Protein AF-A0A9D1CJG3-F1 (afdb_monomer_lite)

InterPro domains:
  IPR027383 Putative zinc-finger [PF13490] (5-38)

pLDDT: mean 84.3, std 10.63, range [49.41, 97.69]

Sequence (153 aa):
MRNDCSIVRDLLPLYMENMVSEDTASFIKEHLADCSTCSKALGDMNTPIIPVAKTDAAPLKNIKKQLHKNKVRTIVLTVMVVFALATSIFSYLTSPSYYPYTPELLSVAENPDGTVAVIFDESVTGYSLQETQAPDGDYTVYTLEAWTTTWDV

Radius of gyration: 49.16 Å; chains: 1; bounding box: 91×31×117 Å

Structure (mmCIF, N/CA/C/O backbone):
data_AF-A0A9D1CJG3-F1
#
_entry.id   AF-A0A9D1CJG3-F1
#
loop_
_atom_site.group_PDB
_atom_site.id
_atom_site.type_symbol
_atom_site.label_atom_id
_atom_site.label_alt_id
_atom_site.label_comp_id
_atom_site.label_asym_id
_atom_site.label_entity_id
_atom_site.label_seq_id
_atom_site.pdbx_PDB_ins_code
_atom_site.Cartn_x
_atom_site.Cartn_y
_atom_site.Cartn_z
_atom_site.occupancy
_atom_site.B_iso_or_equiv
_atom_site.auth_seq_id
_atom_site.auth_comp_id
_atom_site.auth_asym_id
_atom_site.auth_atom_id
_atom_site.pdbx_PDB_model_num
ATOM 1 N N . MET A 1 1 ? -47.420 -12.420 73.608 1.00 52.38 1 MET A N 1
ATOM 2 C CA . MET A 1 1 ? -48.218 -11.288 73.088 1.00 52.38 1 MET A CA 1
ATOM 3 C C . MET A 1 1 ? -48.002 -11.192 71.584 1.00 52.38 1 MET A C 1
ATOM 5 O O . MET A 1 1 ? -46.865 -11.280 71.151 1.00 52.38 1 MET A O 1
ATOM 9 N N . ARG A 1 2 ? -49.070 -11.128 70.777 1.00 56.75 2 ARG A N 1
ATOM 10 C CA . ARG A 1 2 ? -48.983 -11.201 69.302 1.00 56.75 2 ARG A CA 1
ATOM 11 C C . ARG A 1 2 ? -48.883 -9.819 68.633 1.00 56.75 2 ARG A C 1
ATOM 13 O O . ARG A 1 2 ? -48.360 -9.732 67.529 1.00 56.75 2 ARG A O 1
ATOM 20 N N . ASN A 1 3 ? -49.330 -8.769 69.326 1.00 64.44 3 ASN A N 1
ATOM 21 C CA . ASN A 1 3 ? -49.369 -7.396 68.811 1.00 64.44 3 ASN A CA 1
ATOM 22 C C . ASN A 1 3 ? -48.000 -6.696 68.878 1.00 64.44 3 ASN A C 1
ATOM 24 O O . ASN A 1 3 ? -47.675 -5.908 67.999 1.00 64.44 3 ASN A O 1
ATOM 28 N N . ASP A 1 4 ? -47.159 -7.036 69.857 1.00 80.25 4 ASP A N 1
ATOM 29 C CA . ASP A 1 4 ? -45.827 -6.423 69.976 1.00 80.25 4 ASP A CA 1
ATOM 30 C C . ASP A 1 4 ? -44.871 -6.949 68.893 1.00 80.25 4 ASP A C 1
ATOM 32 O O . ASP A 1 4 ? -44.016 -6.223 68.398 1.00 80.25 4 ASP A O 1
ATOM 36 N N . CYS A 1 5 ? -45.070 -8.194 68.444 1.00 86.69 5 CYS A N 1
ATOM 37 C CA . CYS A 1 5 ? -44.269 -8.804 67.380 1.00 86.69 5 CYS A CA 1
ATOM 38 C C . CYS A 1 5 ? -44.448 -8.110 66.021 1.00 86.69 5 CYS A C 1
ATOM 40 O O . CYS A 1 5 ? -43.489 -8.039 65.255 1.00 86.69 5 CYS A O 1
ATOM 42 N N . SER A 1 6 ? -45.655 -7.629 65.689 1.00 85.31 6 SER A N 1
ATOM 43 C CA . SER A 1 6 ? -45.874 -6.886 64.438 1.00 85.31 6 SER A CA 1
ATOM 44 C C . SER A 1 6 ? -45.166 -5.538 64.471 1.00 85.31 6 SER A C 1
ATOM 46 O O . SER A 1 6 ? -44.467 -5.209 63.523 1.00 85.31 6 SER A O 1
ATOM 48 N N . ILE A 1 7 ? -45.253 -4.826 65.599 1.00 87.69 7 ILE A N 1
ATOM 49 C CA . ILE A 1 7 ? -44.586 -3.531 65.776 1.00 87.69 7 ILE A CA 1
ATOM 50 C C . ILE A 1 7 ? -43.066 -3.702 65.687 1.00 87.69 7 ILE A C 1
ATOM 52 O O . ILE A 1 7 ? -42.402 -2.978 64.953 1.00 87.69 7 ILE A O 1
ATOM 56 N N . VAL A 1 8 ? -42.507 -4.698 66.382 1.00 89.75 8 VAL A N 1
ATOM 57 C CA . VAL A 1 8 ? -41.064 -4.968 66.335 1.00 89.75 8 VAL A CA 1
ATOM 58 C C . VAL A 1 8 ? -40.622 -5.315 64.917 1.00 89.75 8 VAL A C 1
ATOM 60 O O . VAL A 1 8 ? -39.622 -4.774 64.464 1.00 89.75 8 VAL A O 1
ATOM 63 N N . ARG A 1 9 ? -41.374 -6.146 64.184 1.00 86.44 9 ARG A N 1
ATOM 64 C CA . ARG A 1 9 ? -41.053 -6.504 62.791 1.00 86.44 9 ARG A CA 1
ATOM 65 C C . ARG A 1 9 ? -41.042 -5.315 61.839 1.00 86.44 9 ARG A C 1
ATOM 67 O O . ARG A 1 9 ? -40.158 -5.266 60.990 1.00 86.44 9 ARG A O 1
ATOM 74 N N . ASP A 1 10 ? -41.972 -4.381 61.995 1.00 88.19 10 ASP A N 1
ATOM 75 C CA . ASP A 1 10 ? -42.025 -3.174 61.165 1.00 88.19 10 ASP A CA 1
ATOM 76 C C . ASP A 1 10 ? -40.842 -2.234 61.459 1.00 88.19 10 ASP A C 1
ATOM 78 O O . ASP A 1 10 ? -40.358 -1.539 60.568 1.00 88.19 10 ASP A O 1
ATOM 82 N N . LEU A 1 11 ? -40.332 -2.253 62.696 1.00 90.88 11 LEU A N 1
ATOM 83 C CA . LEU A 1 11 ? -39.200 -1.436 63.142 1.00 90.88 11 LEU A CA 1
ATOM 84 C C . LEU A 1 11 ? -37.828 -2.115 62.978 1.00 90.88 11 LEU A C 1
ATOM 86 O O . LEU A 1 11 ? -36.808 -1.432 63.077 1.00 90.88 11 LEU A O 1
ATOM 90 N N . LEU A 1 12 ? -37.771 -3.425 62.708 1.00 90.88 12 LEU A N 1
ATOM 91 C CA . LEU A 1 12 ? -36.523 -4.186 62.544 1.00 90.88 12 LEU A CA 1
ATOM 92 C C . LEU A 1 12 ? -35.561 -3.586 61.498 1.00 90.88 12 LEU A C 1
ATOM 94 O O . LEU A 1 12 ? -34.371 -3.499 61.807 1.00 90.88 12 LEU A O 1
ATOM 98 N N . PRO A 1 13 ? -36.014 -3.139 60.305 1.00 86.38 13 PRO A N 1
ATOM 99 C CA . PRO A 1 13 ? -35.118 -2.533 59.317 1.00 86.38 13 PRO A CA 1
ATOM 100 C C . PRO A 1 13 ? -34.456 -1.253 59.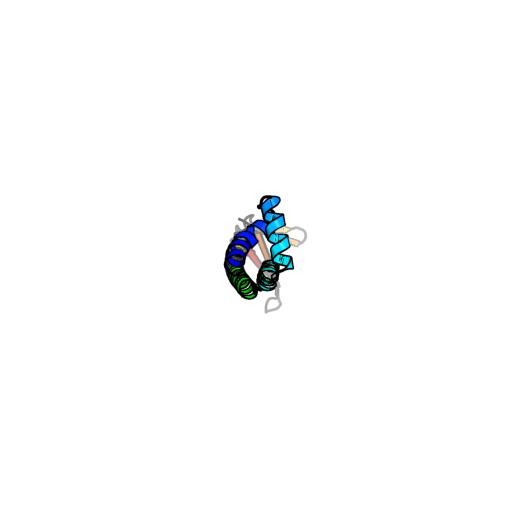842 1.00 86.38 13 PRO A C 1
ATOM 102 O O . PRO A 1 13 ? -33.244 -1.091 59.741 1.00 86.38 13 PRO A O 1
ATOM 105 N N . LEU A 1 14 ? -35.236 -0.384 60.494 1.00 87.50 14 LEU A N 1
ATOM 106 C CA . LEU A 1 14 ? -34.735 0.860 61.087 1.00 87.50 14 LEU A CA 1
ATOM 107 C C . LEU A 1 14 ? -33.793 0.588 62.266 1.00 87.50 14 LEU A C 1
ATOM 109 O O . LEU A 1 14 ? -32.814 1.306 62.460 1.00 87.50 14 LEU A O 1
ATOM 113 N N . TYR A 1 15 ? -34.067 -0.461 63.043 1.00 87.94 15 TYR A N 1
ATOM 114 C CA . TYR A 1 15 ? -33.187 -0.928 64.111 1.00 87.94 15 TYR A CA 1
ATOM 115 C C . TYR A 1 15 ? -31.837 -1.418 63.564 1.00 87.94 15 TYR A C 1
ATOM 117 O O . TYR A 1 15 ? -30.798 -1.056 64.112 1.00 87.94 15 TYR A O 1
ATOM 125 N N . MET A 1 16 ? -31.826 -2.172 62.457 1.00 84.56 16 MET A N 1
ATOM 126 C CA . MET A 1 16 ? -30.589 -2.615 61.796 1.00 84.56 16 MET A CA 1
ATOM 127 C C . MET A 1 16 ? -29.736 -1.452 61.280 1.00 84.56 16 MET A C 1
ATOM 129 O O . MET A 1 16 ? -28.509 -1.520 61.321 1.00 84.56 16 MET A O 1
ATOM 133 N N . GLU A 1 17 ? -30.376 -0.378 60.826 1.00 85.94 17 GLU A N 1
ATOM 134 C CA . GLU A 1 17 ? -29.709 0.838 60.356 1.00 85.94 17 GLU A CA 1
ATOM 135 C C . GLU A 1 17 ? -29.340 1.809 61.498 1.00 85.94 17 GLU A C 1
ATOM 137 O O . GLU A 1 17 ? -28.811 2.888 61.238 1.00 85.94 17 GLU A O 1
ATOM 142 N N . ASN A 1 18 ? -29.581 1.440 62.767 1.00 84.06 18 ASN A N 1
ATOM 143 C CA . ASN A 1 18 ? -29.428 2.300 63.951 1.00 84.06 18 ASN A CA 1
ATOM 144 C C . ASN A 1 18 ? -30.180 3.646 63.836 1.00 84.06 18 ASN A C 1
ATOM 146 O O . ASN A 1 18 ? -29.731 4.666 64.354 1.00 84.06 18 ASN A O 1
ATOM 150 N N . MET A 1 19 ? -31.337 3.653 63.168 1.00 87.88 19 MET A N 1
ATOM 151 C CA . MET A 1 19 ? -32.177 4.838 62.937 1.00 87.88 19 MET A CA 1
ATOM 152 C C . MET A 1 19 ? -33.373 4.941 63.900 1.00 87.88 19 MET A C 1
ATOM 154 O O . MET A 1 19 ? -34.343 5.646 63.626 1.00 87.88 19 MET A O 1
ATOM 158 N N . VAL A 1 20 ? -33.332 4.235 65.030 1.00 89.44 20 VAL A N 1
ATOM 159 C CA . VAL A 1 20 ? -34.364 4.282 66.079 1.00 89.44 20 VAL A CA 1
ATOM 160 C C . VAL A 1 20 ? -33.851 5.026 67.314 1.00 89.44 20 VAL A C 1
ATOM 162 O O . VAL A 1 20 ? -32.647 5.079 67.554 1.00 89.44 20 VAL A O 1
ATOM 165 N N . SER A 1 21 ? -34.755 5.599 68.116 1.00 91.12 21 SER A N 1
ATOM 166 C CA . SER A 1 21 ? -34.375 6.219 69.394 1.00 91.12 21 SER A CA 1
ATOM 167 C C . SER A 1 21 ? -33.847 5.182 70.393 1.00 91.12 21 SER A C 1
ATOM 169 O O . SER A 1 21 ? -34.183 4.001 70.304 1.00 91.12 21 SER A O 1
ATOM 171 N N . GLU A 1 22 ? -33.055 5.621 71.373 1.00 88.44 22 GLU A N 1
ATOM 172 C CA . GLU A 1 22 ? -32.447 4.751 72.394 1.00 88.44 22 GLU A CA 1
ATOM 173 C C . GLU A 1 22 ? -33.492 3.972 73.218 1.00 88.44 22 GLU A C 1
ATOM 175 O O . GLU A 1 22 ? -33.328 2.774 73.469 1.00 88.44 22 GLU A O 1
ATOM 180 N N . ASP A 1 23 ? -34.620 4.616 73.535 1.00 87.62 23 ASP A N 1
ATOM 181 C CA . ASP A 1 23 ? -35.759 3.982 74.212 1.00 87.62 23 ASP A CA 1
ATOM 182 C C . ASP A 1 23 ? -36.365 2.854 73.360 1.00 87.62 23 ASP A C 1
ATOM 184 O O . ASP A 1 23 ? -36.628 1.750 73.843 1.00 87.62 23 ASP A O 1
ATOM 188 N N . THR A 1 24 ? -36.525 3.102 72.056 1.00 86.81 24 THR A N 1
ATOM 189 C CA . THR A 1 24 ? -37.083 2.127 71.106 1.00 86.81 24 THR A CA 1
ATOM 190 C C . THR A 1 24 ? -36.105 0.976 70.860 1.00 86.81 24 THR A C 1
ATOM 192 O O . THR A 1 24 ? -36.513 -0.182 70.773 1.00 86.81 24 THR A O 1
ATOM 195 N N . ALA A 1 25 ? -34.803 1.265 70.796 1.00 90.12 25 ALA A N 1
ATOM 196 C CA . ALA A 1 25 ? -33.752 0.262 70.654 1.00 90.12 25 ALA A CA 1
ATOM 197 C C . ALA A 1 25 ? -33.703 -0.691 71.857 1.00 90.12 25 ALA A C 1
ATOM 199 O O . ALA A 1 25 ? -33.553 -1.902 71.678 1.00 90.12 25 ALA 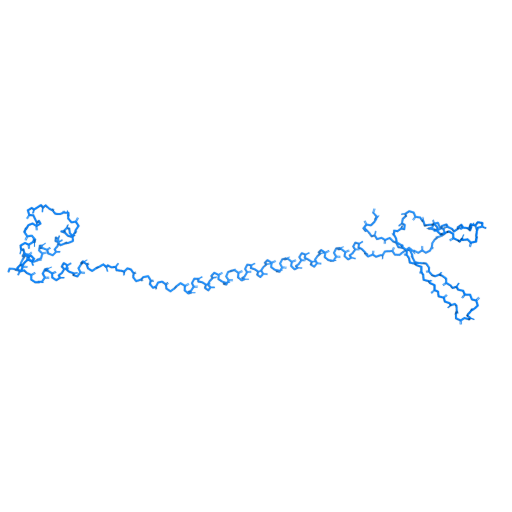A O 1
ATOM 200 N N . SER A 1 26 ? -33.857 -0.155 73.070 1.00 89.44 26 SER A N 1
ATOM 201 C CA . SER A 1 26 ? -33.870 -0.937 74.311 1.00 89.44 26 SER A CA 1
ATOM 202 C C . SER A 1 26 ? -35.079 -1.872 74.370 1.00 89.44 26 SER A C 1
ATOM 204 O O . SER A 1 26 ? -34.914 -3.063 74.636 1.00 89.44 26 SER A O 1
ATOM 206 N N . PHE A 1 27 ? -36.263 -1.372 74.002 1.00 90.44 27 PHE A N 1
ATOM 207 C CA . PHE A 1 27 ? -37.486 -2.172 73.896 1.00 90.44 27 PHE A CA 1
ATOM 208 C C . PHE A 1 27 ? -37.362 -3.314 72.874 1.00 90.44 27 PHE A C 1
ATOM 210 O O . PHE A 1 27 ? -37.693 -4.464 73.166 1.00 90.44 27 PHE A O 1
ATOM 217 N N . ILE A 1 28 ? -36.841 -3.025 71.676 1.00 90.38 28 ILE A N 1
ATOM 218 C CA . ILE A 1 28 ? -36.624 -4.044 70.638 1.00 90.38 28 ILE A CA 1
ATOM 219 C C . ILE A 1 28 ? -35.622 -5.101 71.123 1.00 90.38 28 ILE A C 1
ATOM 221 O O . ILE A 1 28 ? -35.836 -6.292 70.905 1.00 90.38 28 ILE A O 1
ATOM 225 N N . LYS A 1 29 ? -34.554 -4.696 71.821 1.00 89.00 29 LYS A N 1
ATOM 226 C CA . LYS A 1 29 ? -33.528 -5.606 72.351 1.00 89.00 29 LYS A CA 1
ATOM 227 C C . LYS A 1 29 ? -34.081 -6.575 73.398 1.00 89.00 29 LYS A C 1
ATOM 229 O O . LYS A 1 29 ? -33.762 -7.760 73.339 1.00 89.00 29 LYS A O 1
ATOM 234 N N . GLU A 1 30 ? -34.909 -6.090 74.319 1.00 89.00 30 GLU A N 1
ATOM 235 C CA . GLU A 1 30 ? -35.599 -6.925 75.310 1.00 89.00 30 GLU A CA 1
ATOM 236 C C . GLU A 1 30 ? -36.551 -7.912 74.617 1.00 89.00 30 GLU A C 1
ATOM 238 O O . GLU A 1 30 ? -36.486 -9.119 74.845 1.00 89.00 30 GLU A O 1
ATOM 243 N N . HIS A 1 31 ? -37.333 -7.440 73.641 1.00 89.56 31 HIS A N 1
ATOM 244 C CA . HIS A 1 31 ? -38.239 -8.299 72.879 1.00 89.56 31 HIS A CA 1
ATOM 245 C C . HIS A 1 31 ? -37.513 -9.382 72.063 1.00 89.56 31 HIS A C 1
ATOM 247 O O . HIS A 1 31 ? -38.003 -10.505 71.941 1.00 89.56 31 HIS A O 1
ATOM 253 N N . LEU A 1 32 ? -36.352 -9.073 71.483 1.00 88.44 32 LEU A N 1
ATOM 254 C CA . LEU A 1 32 ? -35.542 -10.040 70.737 1.00 88.44 32 LEU A CA 1
ATOM 255 C C . LEU A 1 32 ? -34.938 -11.126 71.639 1.00 88.44 32 LEU A C 1
ATOM 257 O O . LEU A 1 32 ? -34.706 -12.234 71.149 1.00 88.44 32 LEU A O 1
ATOM 261 N N . ALA A 1 33 ? -34.703 -10.831 72.922 1.00 86.75 33 ALA A N 1
ATOM 262 C CA . ALA A 1 33 ? -34.243 -11.814 73.902 1.00 86.75 33 ALA A CA 1
ATOM 263 C C . ALA A 1 33 ? -35.343 -12.833 74.244 1.00 86.75 33 ALA A C 1
ATOM 265 O O . ALA A 1 33 ? -35.060 -14.027 74.350 1.00 86.75 33 ALA A O 1
ATOM 266 N N . ASP A 1 34 ? -36.596 -12.379 74.319 1.00 86.00 34 ASP A N 1
ATOM 267 C CA . ASP A 1 34 ? -37.734 -13.215 74.714 1.00 86.00 34 ASP A CA 1
ATOM 268 C C . ASP A 1 34 ? -38.478 -13.863 73.530 1.00 86.00 34 ASP A C 1
ATOM 270 O O . ASP A 1 34 ? -39.212 -14.841 73.704 1.00 86.00 34 ASP A O 1
ATOM 274 N N . CYS A 1 35 ? -38.306 -13.355 72.303 1.00 87.81 35 CYS A N 1
ATOM 275 C CA . CYS A 1 35 ? -39.060 -13.790 71.126 1.00 87.81 35 CYS A CA 1
ATOM 276 C C . CYS A 1 35 ? -38.173 -14.372 70.009 1.00 87.81 35 CYS A C 1
ATOM 278 O O . CYS A 1 35 ? -37.614 -13.664 69.164 1.00 87.81 35 CYS A O 1
ATOM 280 N N . SER A 1 36 ? -38.158 -15.705 69.908 1.00 82.88 36 SER A N 1
ATOM 281 C CA . SER A 1 36 ? -37.412 -16.448 68.876 1.00 82.88 36 SER A CA 1
ATOM 282 C C . SER A 1 36 ? -37.846 -16.133 67.437 1.00 82.88 36 SER A C 1
ATOM 284 O O . SER A 1 36 ? -37.039 -16.203 66.509 1.00 82.88 36 SER A O 1
ATOM 286 N N . THR A 1 37 ? -39.110 -15.750 67.229 1.00 86.69 37 THR A N 1
ATOM 287 C CA . THR A 1 37 ? -39.645 -15.442 65.890 1.00 86.69 37 THR A CA 1
ATOM 288 C C . THR A 1 37 ? -39.144 -14.109 65.331 1.00 86.69 37 THR A C 1
ATOM 290 O O . THR A 1 37 ? -38.937 -13.997 64.120 1.00 86.69 37 THR A O 1
ATOM 293 N N . CYS A 1 38 ? -38.925 -13.117 66.199 1.00 87.44 38 CYS A N 1
ATOM 294 C CA . CYS A 1 38 ? -38.372 -11.811 65.838 1.00 87.44 38 CYS A CA 1
ATOM 295 C C . CYS A 1 38 ? -36.846 -11.887 65.694 1.00 87.44 38 CYS A C 1
ATOM 297 O O . CYS A 1 38 ? -36.298 -11.323 64.752 1.00 87.44 38 CYS A O 1
ATOM 299 N N . SER A 1 39 ? -36.177 -12.673 66.547 1.00 85.62 39 SER A N 1
ATOM 300 C CA . SER A 1 39 ? -34.736 -12.950 66.446 1.00 85.62 39 SER A CA 1
ATOM 301 C C . SER A 1 39 ? -34.362 -13.621 65.118 1.00 85.62 39 SER A C 1
ATOM 303 O O . SER A 1 39 ? -33.431 -13.195 64.435 1.00 85.62 39 SER A O 1
ATOM 305 N N . LYS A 1 40 ? -35.157 -14.605 64.674 1.00 85.81 40 LYS A N 1
ATOM 306 C CA . LYS A 1 40 ? -34.961 -15.238 63.363 1.00 85.81 40 LYS A CA 1
ATOM 307 C C . LYS A 1 40 ? -35.147 -14.255 62.201 1.00 85.81 40 LYS A C 1
ATOM 309 O O . LYS A 1 40 ? -34.339 -14.253 61.283 1.00 85.81 40 LYS A O 1
ATOM 314 N N . ALA A 1 41 ? -36.168 -13.397 62.269 1.00 84.81 41 ALA A N 1
ATOM 315 C CA . ALA A 1 41 ? -36.430 -12.395 61.234 1.00 84.81 41 ALA A CA 1
ATOM 316 C C . ALA A 1 41 ? -35.280 -11.379 61.096 1.00 84.81 41 ALA A C 1
ATOM 318 O O . ALA A 1 41 ? -34.913 -11.031 59.979 1.00 84.81 41 ALA A O 1
ATOM 319 N N . LEU A 1 42 ? -34.675 -10.961 62.214 1.00 85.56 42 LEU A N 1
ATOM 320 C CA . LEU A 1 42 ? -33.470 -10.126 62.209 1.00 85.56 42 LEU A CA 1
ATOM 321 C C . LEU A 1 42 ? -32.284 -10.853 61.547 1.00 85.56 42 LEU A C 1
ATOM 323 O O . LEU A 1 42 ? -31.559 -10.260 60.754 1.00 85.56 42 LEU A O 1
ATOM 327 N N . GLY A 1 43 ? -32.094 -12.143 61.843 1.00 81.44 43 GLY A N 1
ATOM 328 C CA . GLY A 1 43 ? -31.039 -12.964 61.240 1.00 81.44 43 GLY A CA 1
ATOM 329 C C . GLY A 1 43 ? -31.190 -13.129 59.724 1.00 81.44 43 GLY A C 1
ATOM 330 O O . GLY A 1 43 ? -30.209 -12.987 58.997 1.00 81.44 43 GLY A O 1
ATOM 331 N N . ASP A 1 44 ? -32.418 -13.353 59.252 1.00 81.25 44 ASP A N 1
ATOM 332 C CA . ASP A 1 44 ? -32.742 -13.469 57.824 1.00 81.25 44 ASP A CA 1
ATOM 333 C C . ASP A 1 44 ? -32.514 -12.139 57.071 1.00 81.25 44 ASP A C 1
ATOM 335 O O . ASP A 1 44 ? -32.157 -12.142 55.896 1.00 81.25 44 ASP A O 1
ATOM 339 N N . MET A 1 45 ? -32.671 -10.988 57.735 1.00 76.56 45 MET A N 1
ATOM 340 C CA . MET A 1 45 ? -32.367 -9.670 57.155 1.00 76.56 45 MET A CA 1
ATOM 341 C C . MET A 1 45 ? -30.867 -9.342 57.172 1.00 76.56 45 MET A C 1
ATOM 343 O O . MET A 1 45 ? -30.388 -8.604 56.315 1.00 76.56 45 MET A O 1
ATOM 347 N N . ASN A 1 46 ? -30.113 -9.905 58.122 1.00 69.00 46 ASN A N 1
ATOM 348 C CA . ASN A 1 46 ? -28.670 -9.698 58.265 1.00 69.00 46 ASN A CA 1
ATOM 349 C C . ASN A 1 46 ? -27.836 -10.623 57.360 1.00 69.00 46 ASN A C 1
ATOM 351 O O . ASN A 1 46 ? -26.606 -10.551 57.358 1.00 69.00 46 ASN A O 1
ATOM 355 N N . THR A 1 47 ? -28.472 -11.502 56.574 1.00 66.50 47 THR A N 1
ATOM 356 C CA . THR A 1 47 ? -27.744 -12.215 55.524 1.00 66.50 47 THR A CA 1
ATOM 357 C C . THR A 1 47 ? -27.326 -11.219 54.446 1.00 66.50 47 THR A C 1
ATOM 359 O O . THR A 1 47 ? -28.196 -10.615 53.813 1.00 66.50 47 THR A O 1
ATOM 362 N N . PRO A 1 48 ? -26.016 -11.033 54.202 1.00 59.44 48 PRO A N 1
ATOM 363 C CA . PRO A 1 48 ? -25.568 -10.176 53.124 1.00 59.44 48 PRO A CA 1
ATOM 364 C C . PRO A 1 48 ? -26.145 -10.725 51.825 1.00 59.44 48 PRO A C 1
ATOM 366 O O . PRO A 1 48 ? -25.920 -11.886 51.470 1.00 59.44 48 PRO A O 1
ATOM 369 N N . ILE A 1 49 ? -26.891 -9.881 51.115 1.00 60.31 49 ILE A N 1
ATOM 370 C CA . ILE A 1 49 ? -27.279 -10.122 49.730 1.00 60.31 49 ILE A CA 1
ATOM 371 C C . ILE A 1 49 ? -25.971 -10.092 48.941 1.00 60.31 49 ILE A C 1
ATOM 373 O O . ILE A 1 49 ? -25.557 -9.052 48.439 1.00 60.31 49 ILE A O 1
ATOM 377 N N . ILE A 1 50 ? -25.257 -11.217 48.895 1.00 54.56 50 ILE A N 1
ATOM 378 C CA . ILE A 1 50 ? -24.126 -11.385 47.993 1.00 54.56 50 ILE A CA 1
ATOM 379 C C . ILE A 1 50 ? -24.758 -11.291 46.607 1.00 54.56 50 ILE A C 1
ATOM 381 O O . ILE A 1 50 ? -25.537 -12.182 46.248 1.00 54.56 50 ILE A O 1
ATOM 385 N N . PRO A 1 51 ? -24.486 -10.231 45.825 1.00 52.19 51 PRO A N 1
ATOM 386 C CA . PRO A 1 51 ? -24.947 -10.207 44.458 1.00 52.19 51 PRO A CA 1
ATOM 387 C C . PRO A 1 51 ? -24.231 -11.381 43.812 1.00 52.19 51 PRO A C 1
ATOM 389 O O . PRO A 1 51 ? -23.003 -11.392 43.711 1.00 52.19 51 PRO A O 1
ATOM 392 N N . VAL A 1 52 ? -24.983 -12.412 43.438 1.00 51.91 52 VAL A N 1
ATOM 393 C CA . VAL A 1 52 ? -24.452 -13.498 42.632 1.00 51.91 52 VAL A CA 1
ATOM 394 C C . VAL A 1 52 ? -24.147 -12.869 41.280 1.00 51.91 52 VAL A C 1
ATOM 396 O O . VAL A 1 52 ? -24.959 -12.890 40.361 1.00 51.91 52 VAL A O 1
ATOM 399 N N . ALA A 1 53 ? -22.963 -12.272 41.162 1.00 52.59 53 ALA A N 1
ATOM 400 C CA . ALA A 1 53 ? -22.355 -11.857 39.915 1.00 52.59 53 ALA A CA 1
ATOM 401 C C . ALA A 1 53 ? -21.924 -13.120 39.158 1.00 52.59 53 ALA A C 1
ATOM 403 O O . ALA A 1 53 ? -20.757 -13.337 38.859 1.00 52.59 53 ALA A O 1
ATOM 404 N N . LYS A 1 54 ? -22.890 -13.987 38.855 1.00 49.41 54 LYS A N 1
ATOM 405 C CA . LYS A 1 54 ? -22.813 -14.914 37.732 1.00 49.41 54 LYS A CA 1
ATOM 406 C C . LYS A 1 54 ? -23.408 -14.205 36.525 1.00 49.41 54 LYS A C 1
ATOM 408 O O . LYS A 1 54 ? -24.346 -14.674 35.893 1.00 49.41 54 LYS A O 1
ATOM 413 N N . THR A 1 55 ? -22.883 -13.026 36.218 1.00 55.47 55 THR A N 1
ATOM 414 C CA . THR A 1 55 ? -22.961 -12.515 34.859 1.00 55.47 55 THR A CA 1
ATOM 415 C C . THR A 1 55 ? -21.990 -13.365 34.058 1.00 55.47 55 THR A C 1
ATOM 417 O O . THR A 1 55 ? -20.796 -13.080 33.995 1.00 55.47 55 THR A O 1
ATOM 420 N N . ASP A 1 56 ? -22.498 -14.457 33.486 1.00 57.94 56 ASP A N 1
ATOM 421 C CA . ASP A 1 56 ? -21.808 -15.191 32.435 1.00 57.94 56 ASP A CA 1
ATOM 422 C C . ASP A 1 56 ? -21.437 -14.180 31.344 1.00 57.94 56 ASP A C 1
ATOM 424 O O . ASP A 1 56 ? -22.256 -13.791 30.521 1.00 57.94 56 ASP A O 1
ATOM 428 N N . ALA A 1 57 ? -20.195 -13.693 31.358 1.00 58.31 57 ALA A N 1
ATOM 429 C CA . ALA A 1 57 ? -19.682 -12.709 30.403 1.00 58.31 57 ALA A CA 1
ATOM 430 C C . ALA A 1 57 ? -19.373 -13.336 29.024 1.00 58.31 57 ALA A C 1
ATOM 432 O O . ALA A 1 57 ? -18.893 -12.663 28.105 1.00 58.31 57 ALA A O 1
ATOM 433 N N . ALA A 1 58 ? -19.647 -14.634 28.863 1.00 62.22 58 ALA A N 1
ATOM 434 C CA . ALA A 1 58 ? -19.456 -15.389 27.630 1.00 62.22 58 ALA A CA 1
ATOM 435 C C . ALA A 1 58 ? -20.224 -14.819 26.412 1.00 62.22 58 ALA A C 1
ATOM 437 O O . ALA A 1 58 ? -19.609 -14.709 25.344 1.00 62.22 58 ALA A O 1
ATOM 438 N N . PRO A 1 59 ? -21.497 -14.375 26.519 1.00 66.12 59 PRO A N 1
ATOM 439 C CA . PRO A 1 59 ? -22.234 -13.789 25.398 1.00 66.12 59 PRO A CA 1
ATOM 440 C C . PRO A 1 59 ? -21.589 -12.486 24.907 1.00 66.12 59 PRO A C 1
ATOM 442 O O . PRO A 1 59 ? -21.401 -12.294 23.706 1.00 66.12 59 PRO A O 1
ATOM 445 N N . LEU A 1 60 ? -21.149 -11.621 25.827 1.00 72.12 60 LEU A N 1
ATOM 446 C CA . LEU A 1 60 ? -20.532 -10.330 25.497 1.00 72.12 60 LEU A CA 1
ATOM 447 C C . LEU A 1 60 ? -19.169 -10.496 24.812 1.00 72.12 60 LEU A C 1
ATOM 449 O O . LEU A 1 60 ? -18.841 -9.763 23.874 1.00 72.12 60 LEU A O 1
ATOM 453 N N . LYS A 1 61 ? -18.381 -11.496 25.228 1.00 73.62 61 LYS A N 1
ATOM 454 C CA . LYS A 1 61 ? -17.081 -11.805 24.614 1.00 73.62 61 LYS A CA 1
ATOM 455 C C . LYS A 1 61 ? -17.236 -12.265 23.160 1.00 73.62 61 LYS A C 1
ATOM 457 O O . LYS A 1 61 ? -16.440 -11.863 22.308 1.00 73.62 61 LYS A O 1
ATOM 462 N N . ASN A 1 62 ? -18.276 -13.045 22.859 1.00 77.12 62 ASN A N 1
ATOM 463 C CA . ASN A 1 62 ? -18.578 -13.494 21.497 1.00 77.12 62 ASN A CA 1
ATOM 464 C C . ASN A 1 62 ? -19.050 -12.345 20.594 1.00 77.12 62 ASN A C 1
ATOM 466 O O . ASN A 1 62 ? -18.569 -12.234 19.465 1.00 77.12 62 ASN A O 1
ATOM 470 N N . ILE A 1 63 ? -19.892 -11.441 21.106 1.00 81.12 63 ILE A N 1
ATOM 471 C CA . ILE A 1 63 ? -20.355 -10.253 20.367 1.00 81.12 63 ILE A CA 1
ATOM 472 C C . ILE A 1 63 ? -19.174 -9.328 20.037 1.00 81.12 63 ILE A C 1
ATOM 474 O O . ILE A 1 63 ? -18.989 -8.937 18.883 1.00 81.12 63 ILE A O 1
ATOM 478 N N . LYS A 1 64 ? -18.298 -9.043 21.011 1.00 78.44 64 LYS A N 1
ATOM 479 C CA . LYS A 1 64 ? -17.095 -8.222 20.784 1.00 78.44 64 LYS A CA 1
ATOM 480 C C . LYS A 1 64 ? -16.160 -8.855 19.748 1.00 78.44 64 LYS A C 1
ATOM 482 O O . LYS A 1 64 ? -15.611 -8.148 18.905 1.00 78.44 64 LYS A O 1
ATOM 487 N N . LYS A 1 65 ? -16.005 -10.184 19.773 1.00 82.12 65 LYS A N 1
ATOM 488 C CA . LYS A 1 65 ? -15.182 -10.926 18.806 1.00 82.12 65 LYS A CA 1
ATOM 489 C C . LYS A 1 65 ? -15.770 -10.874 17.393 1.00 82.12 65 LYS A C 1
ATOM 491 O O . LYS A 1 65 ? -15.013 -10.684 16.445 1.00 82.12 65 LYS A O 1
ATOM 496 N N . GLN A 1 66 ? -17.089 -10.998 17.242 1.00 80.19 66 GLN A N 1
ATOM 497 C CA . GLN A 1 66 ? -17.757 -10.866 15.942 1.00 80.19 66 GLN A CA 1
ATOM 498 C C . GLN A 1 66 ? -17.630 -9.448 15.372 1.00 80.19 66 GLN A C 1
ATOM 500 O O . GLN A 1 66 ? -17.254 -9.294 14.210 1.00 80.19 66 GLN A O 1
ATOM 505 N N . LEU A 1 67 ? -17.843 -8.415 16.192 1.00 80.75 67 LEU A N 1
ATOM 506 C CA . LEU A 1 67 ? -17.675 -7.019 15.772 1.00 80.75 67 LEU A CA 1
ATOM 507 C C . LEU A 1 67 ? -16.227 -6.711 15.374 1.00 80.75 67 LEU A C 1
ATOM 509 O O . LEU A 1 67 ? -15.987 -6.098 14.335 1.00 80.75 67 LEU A O 1
ATOM 513 N N . HIS A 1 68 ? -15.250 -7.181 16.157 1.00 87.00 68 HIS A N 1
ATOM 514 C CA . HIS A 1 68 ? -13.837 -6.992 15.835 1.00 87.00 68 HIS A CA 1
ATOM 515 C C . HIS A 1 68 ? -13.445 -7.725 14.548 1.00 87.00 68 HIS A C 1
ATOM 517 O O . HIS A 1 68 ? -12.781 -7.144 13.697 1.00 87.00 68 HIS A O 1
ATOM 523 N N . LYS A 1 69 ? -13.916 -8.963 14.350 1.00 88.94 69 LYS A N 1
ATOM 524 C CA . LYS A 1 69 ? -13.659 -9.739 13.129 1.00 88.94 69 LYS A CA 1
ATOM 525 C C . LYS A 1 69 ? -14.235 -9.059 11.884 1.00 88.94 69 LYS A C 1
ATOM 527 O O . LYS A 1 69 ? -13.554 -9.009 10.865 1.00 88.94 69 LYS A O 1
ATOM 532 N N . ASN A 1 70 ? -15.441 -8.496 11.968 1.00 85.06 70 ASN A N 1
ATOM 533 C CA . ASN A 1 70 ? -16.036 -7.754 10.855 1.00 85.06 70 ASN A CA 1
ATOM 534 C C . ASN A 1 70 ? -15.257 -6.466 10.556 1.00 85.06 70 ASN A C 1
ATOM 536 O O . ASN A 1 70 ? -14.974 -6.188 9.395 1.00 85.06 70 ASN A O 1
ATOM 540 N N . LYS A 1 71 ? -14.827 -5.731 11.591 1.00 88.69 71 LYS A N 1
ATOM 541 C CA . LYS A 1 71 ? -14.008 -4.521 11.425 1.00 88.69 71 LYS A CA 1
ATOM 542 C C . LYS A 1 71 ? -12.645 -4.832 10.798 1.00 88.69 71 LYS A C 1
ATOM 544 O O . LYS A 1 71 ? -12.237 -4.152 9.863 1.00 88.69 71 LYS A O 1
ATOM 549 N N . VAL A 1 72 ? -11.975 -5.887 11.265 1.00 91.75 72 VAL A N 1
ATOM 550 C CA . VAL A 1 72 ? -10.700 -6.356 10.699 1.00 91.75 72 VAL A CA 1
ATOM 551 C C . VAL A 1 72 ? -10.882 -6.810 9.253 1.00 91.75 72 VAL A C 1
ATOM 553 O O . VAL A 1 72 ? -10.072 -6.445 8.411 1.00 91.75 72 VAL A O 1
ATOM 556 N N . ARG A 1 73 ? -11.962 -7.533 8.929 1.00 91.81 73 ARG A N 1
ATOM 557 C CA . ARG A 1 73 ? -12.255 -7.944 7.548 1.00 91.81 73 ARG A CA 1
ATOM 558 C C . ARG A 1 73 ? -12.377 -6.742 6.611 1.00 91.81 73 ARG A C 1
ATOM 560 O O . ARG A 1 73 ? -11.797 -6.776 5.531 1.00 91.81 73 ARG A O 1
ATOM 567 N N . THR A 1 74 ? -13.087 -5.691 7.022 1.00 92.06 74 THR A N 1
ATOM 568 C CA . THR A 1 74 ? -13.207 -4.464 6.221 1.00 92.06 74 THR A CA 1
ATOM 569 C C . THR A 1 74 ? -11.852 -3.787 6.033 1.00 92.06 74 THR A C 1
ATOM 571 O O . THR A 1 74 ? -11.513 -3.443 4.907 1.00 92.06 74 THR A O 1
ATOM 574 N N . ILE A 1 75 ? -11.047 -3.659 7.094 1.00 95.06 75 ILE A N 1
ATOM 575 C CA . ILE A 1 75 ? -9.708 -3.049 7.015 1.00 95.06 75 ILE A CA 1
ATOM 576 C C . ILE A 1 75 ? -8.804 -3.837 6.060 1.00 95.06 75 ILE A C 1
ATOM 578 O O . ILE A 1 75 ? -8.198 -3.253 5.165 1.00 95.06 75 ILE A O 1
ATOM 582 N N . VAL A 1 76 ? -8.752 -5.163 6.198 1.00 96.25 76 VAL A N 1
ATOM 583 C CA . VAL A 1 76 ? -7.938 -6.027 5.329 1.00 96.25 76 VAL A CA 1
ATOM 584 C C . VAL A 1 76 ? -8.365 -5.887 3.870 1.00 96.25 76 VAL A C 1
ATOM 586 O O . VAL A 1 76 ? -7.510 -5.742 3.002 1.00 96.25 76 VAL A O 1
ATOM 589 N N . LEU A 1 77 ? -9.673 -5.864 3.599 1.00 95.50 77 LEU A N 1
ATOM 590 C CA . LEU A 1 77 ? -10.184 -5.677 2.244 1.00 95.50 77 LEU A CA 1
ATOM 591 C C . LEU A 1 77 ? -9.787 -4.308 1.675 1.00 95.50 77 LEU A C 1
ATOM 593 O O . LEU A 1 77 ? -9.311 -4.239 0.547 1.00 95.50 77 LEU A O 1
ATOM 597 N N . THR A 1 78 ? -9.905 -3.231 2.457 1.00 96.44 78 THR A N 1
ATOM 598 C CA . THR A 1 78 ? -9.480 -1.896 2.008 1.00 96.44 78 THR A CA 1
ATOM 599 C C . THR A 1 78 ? -7.980 -1.823 1.734 1.00 96.44 78 THR A C 1
ATOM 601 O O . THR A 1 78 ? -7.581 -1.289 0.705 1.00 96.44 78 THR A O 1
ATOM 604 N N . VAL A 1 79 ? -7.148 -2.412 2.598 1.00 97.19 79 VAL A N 1
ATOM 605 C CA . VAL A 1 79 ? -5.691 -2.445 2.411 1.00 97.19 79 VAL A CA 1
ATOM 606 C C . VAL A 1 79 ? -5.330 -3.236 1.157 1.00 97.19 79 VAL A C 1
ATOM 608 O O . VAL A 1 79 ? -4.506 -2.782 0.370 1.00 97.19 79 VAL A O 1
ATOM 611 N N . MET A 1 80 ? -5.980 -4.379 0.928 1.00 97.25 80 MET A N 1
ATOM 612 C CA . MET A 1 80 ? -5.756 -5.193 -0.265 1.00 97.25 80 MET A CA 1
ATOM 613 C C . MET A 1 80 ? -6.111 -4.434 -1.549 1.00 97.25 80 MET A C 1
ATOM 615 O O . MET A 1 80 ? -5.347 -4.480 -2.509 1.00 97.25 80 MET A O 1
ATOM 619 N N . VAL A 1 81 ? -7.232 -3.706 -1.565 1.00 97.44 81 VAL A N 1
ATOM 620 C CA . VAL A 1 81 ? -7.638 -2.889 -2.720 1.00 97.44 81 VAL A CA 1
ATOM 621 C C . VAL A 1 81 ? -6.633 -1.767 -2.977 1.00 97.44 81 VAL A C 1
ATOM 623 O O . VAL A 1 81 ? -6.201 -1.588 -4.111 1.00 97.44 81 VAL A O 1
ATOM 626 N N . VAL A 1 82 ? -6.215 -1.042 -1.937 1.00 97.69 82 VAL A N 1
ATOM 627 C CA . VAL A 1 82 ? -5.210 0.025 -2.073 1.00 97.69 82 VAL A CA 1
ATOM 628 C C . VAL A 1 82 ? -3.888 -0.537 -2.593 1.00 97.69 82 VAL A C 1
ATOM 630 O O . VAL A 1 82 ? -3.280 0.053 -3.481 1.00 97.69 82 VAL A O 1
ATOM 633 N N . PHE A 1 83 ? -3.464 -1.698 -2.097 1.00 97.25 83 PHE A N 1
ATOM 634 C CA . PHE A 1 83 ? -2.247 -2.356 -2.560 1.00 97.25 83 PHE A CA 1
ATOM 635 C C . PHE A 1 83 ? -2.346 -2.801 -4.028 1.00 97.25 83 PHE A C 1
ATOM 637 O O . PHE A 1 83 ? -1.412 -2.598 -4.802 1.00 97.25 83 PHE A O 1
ATOM 644 N N . ALA A 1 84 ? -3.491 -3.349 -4.445 1.00 97.12 84 ALA A N 1
ATOM 645 C CA . ALA A 1 84 ? -3.740 -3.704 -5.842 1.00 97.12 84 ALA A CA 1
ATOM 646 C C . ALA A 1 84 ? -3.692 -2.474 -6.766 1.00 97.12 84 ALA A C 1
ATOM 648 O O . ALA A 1 84 ? -3.089 -2.521 -7.835 1.00 97.12 84 ALA A O 1
ATOM 649 N N . LEU A 1 85 ? -4.263 -1.345 -6.338 1.00 97.00 85 LEU A N 1
ATOM 650 C CA . LEU A 1 85 ? -4.187 -0.095 -7.097 1.00 97.00 85 LEU A CA 1
ATOM 651 C C . LEU A 1 85 ? -2.754 0.442 -7.167 1.00 97.00 85 LEU A C 1
ATOM 653 O O . LEU A 1 85 ? -2.293 0.802 -8.244 1.00 97.00 85 LEU A O 1
ATOM 657 N N . ALA A 1 86 ? -2.028 0.451 -6.048 1.00 95.62 86 ALA A N 1
ATOM 658 C CA . ALA A 1 86 ? -0.648 0.927 -6.004 1.00 95.62 86 ALA A CA 1
ATOM 659 C C . ALA A 1 86 ? 0.276 0.095 -6.906 1.00 95.62 86 ALA A C 1
ATOM 661 O O . ALA A 1 86 ? 1.058 0.658 -7.664 1.00 95.62 86 ALA A O 1
ATOM 662 N N . THR A 1 87 ? 0.150 -1.235 -6.871 1.00 95.75 87 THR A N 1
ATOM 663 C CA . THR A 1 87 ? 0.919 -2.135 -7.748 1.00 95.75 87 THR A CA 1
ATOM 664 C C . THR A 1 87 ? 0.563 -1.947 -9.221 1.00 95.75 87 THR A C 1
ATOM 666 O O . THR A 1 87 ? 1.464 -1.917 -10.055 1.00 95.75 87 THR A O 1
ATOM 669 N N . SER A 1 88 ? -0.716 -1.743 -9.550 1.00 94.81 88 SER A N 1
ATOM 670 C CA . SER A 1 88 ? -1.139 -1.434 -10.920 1.00 94.81 88 SER A CA 1
ATOM 671 C C . SER A 1 88 ? -0.568 -0.106 -11.421 1.00 94.81 88 SER A C 1
ATOM 673 O O . SER A 1 88 ? -0.097 -0.041 -12.553 1.00 94.81 88 SER A O 1
ATOM 675 N N . ILE A 1 89 ? -0.600 0.945 -10.596 1.00 93.69 89 ILE A N 1
ATOM 676 C CA . ILE A 1 89 ? -0.042 2.261 -10.943 1.00 93.69 89 ILE A CA 1
ATOM 677 C C . ILE A 1 89 ? 1.468 2.150 -11.129 1.00 93.69 89 ILE A C 1
ATOM 679 O O . ILE A 1 89 ? 1.994 2.616 -12.131 1.00 93.69 89 ILE A O 1
ATOM 683 N N . PHE A 1 90 ? 2.159 1.495 -10.197 1.00 93.06 90 PHE A N 1
ATOM 684 C CA . PHE A 1 90 ? 3.600 1.300 -10.284 1.00 93.06 90 PHE A CA 1
ATOM 685 C C . PHE A 1 90 ? 3.985 0.534 -11.554 1.00 93.06 90 PHE A C 1
ATOM 687 O O . PHE A 1 90 ? 4.841 0.992 -12.300 1.00 93.06 90 PHE A O 1
ATOM 694 N N . SER A 1 91 ? 3.290 -0.568 -11.853 1.00 91.38 91 SER A N 1
ATOM 695 C CA . SER A 1 91 ? 3.523 -1.354 -13.069 1.00 91.38 91 SER A CA 1
ATOM 696 C C . SER A 1 91 ? 3.301 -0.551 -14.348 1.00 91.38 91 SER A C 1
ATOM 698 O O . SER A 1 91 ? 4.005 -0.781 -15.326 1.00 91.38 91 SER A O 1
ATOM 700 N N . TYR A 1 92 ? 2.314 0.347 -14.362 1.00 91.44 92 TYR A N 1
ATOM 701 C CA . TYR A 1 92 ? 2.092 1.238 -15.495 1.00 91.44 92 TYR A CA 1
ATOM 702 C C . TYR A 1 92 ? 3.244 2.237 -15.631 1.00 91.44 92 TYR A C 1
ATOM 704 O O . TYR A 1 92 ? 3.793 2.389 -16.718 1.00 91.44 92 TYR A O 1
ATOM 712 N N . LEU A 1 93 ? 3.652 2.859 -14.521 1.00 89.62 93 LEU A N 1
ATOM 713 C CA . LEU A 1 93 ? 4.684 3.892 -14.531 1.00 89.62 93 LEU A CA 1
ATOM 714 C C . LEU A 1 93 ? 6.055 3.367 -14.978 1.00 89.62 93 LEU A C 1
ATOM 716 O O . LEU A 1 93 ? 6.766 4.053 -15.711 1.00 89.62 93 LEU A O 1
ATOM 720 N N . THR A 1 94 ? 6.395 2.138 -14.584 1.00 89.62 94 THR A N 1
ATOM 721 C CA . THR A 1 94 ? 7.652 1.471 -14.954 1.00 89.62 94 THR A CA 1
ATOM 722 C C . THR A 1 94 ? 7.578 0.698 -16.272 1.00 89.62 94 THR A C 1
ATOM 724 O O . THR A 1 94 ? 8.541 0.017 -16.618 1.00 89.62 94 THR A O 1
ATOM 727 N N . SER A 1 95 ? 6.448 0.715 -16.987 1.00 90.38 95 SER A N 1
ATOM 728 C CA . SER A 1 95 ? 6.329 -0.003 -18.258 1.00 90.38 95 SER A CA 1
ATOM 729 C C . SER A 1 95 ? 7.248 0.645 -19.304 1.00 90.38 95 SER A C 1
ATOM 731 O O . SER A 1 95 ? 7.082 1.836 -19.582 1.00 90.38 95 SER A O 1
ATOM 733 N N . PRO A 1 96 ? 8.198 -0.098 -19.903 1.00 88.56 96 PRO A N 1
ATOM 734 C CA . PRO A 1 96 ? 9.097 0.458 -20.904 1.00 88.56 96 PRO A CA 1
ATOM 735 C C . PRO A 1 96 ? 8.337 0.772 -22.196 1.00 88.56 96 PRO A C 1
ATOM 737 O O . PRO A 1 96 ? 7.594 -0.059 -22.722 1.00 88.56 96 PRO A O 1
ATOM 740 N N . SER A 1 97 ? 8.536 1.983 -22.708 1.00 87.88 97 SER A N 1
ATOM 741 C CA . SER A 1 97 ? 8.098 2.421 -24.028 1.00 87.88 97 SER A CA 1
ATOM 742 C C . SER A 1 97 ? 9.308 2.450 -24.952 1.00 87.88 97 SER A C 1
ATOM 744 O O . SER A 1 97 ? 10.185 3.303 -24.813 1.00 87.88 97 SER A O 1
ATOM 746 N N . TYR A 1 98 ? 9.362 1.502 -25.881 1.00 88.69 98 TYR A N 1
ATOM 747 C CA . TYR A 1 98 ? 10.474 1.363 -26.818 1.00 88.69 98 TYR A CA 1
ATOM 748 C C . TYR A 1 98 ? 10.376 2.382 -27.953 1.00 88.69 98 TYR A C 1
ATOM 750 O O . TYR A 1 98 ? 9.294 2.604 -28.506 1.00 88.69 98 TYR A O 1
ATOM 758 N N . TYR A 1 99 ? 11.510 2.973 -28.322 1.00 85.38 99 TYR A N 1
ATOM 759 C CA . TYR A 1 99 ? 11.570 3.898 -29.449 1.00 85.38 99 TYR A CA 1
ATOM 760 C C . TYR A 1 99 ? 11.710 3.145 -30.777 1.00 85.38 99 TYR A C 1
ATOM 762 O O . TYR A 1 99 ? 12.520 2.219 -30.877 1.00 85.38 99 TYR A O 1
ATOM 770 N N . PRO A 1 100 ? 10.968 3.540 -31.829 1.00 85.06 100 PRO A N 1
ATOM 771 C CA . PRO A 1 100 ? 11.288 3.102 -33.178 1.00 85.06 100 PRO A CA 1
ATOM 772 C C . PRO A 1 100 ? 12.637 3.698 -33.598 1.00 85.06 100 PRO A C 1
ATOM 774 O O . PRO A 1 100 ? 12.970 4.822 -33.227 1.00 85.06 100 PRO A O 1
ATOM 777 N N . TYR A 1 101 ? 13.402 2.958 -34.400 1.00 81.19 101 TYR A N 1
ATOM 778 C CA . TYR A 1 101 ? 14.681 3.451 -34.903 1.00 81.19 101 TYR A CA 1
ATOM 779 C C . TYR A 1 101 ? 14.490 4.726 -35.735 1.00 81.19 101 TYR A C 1
ATOM 781 O O . TYR A 1 101 ? 13.795 4.716 -36.754 1.00 81.19 101 TYR A O 1
ATOM 789 N N . THR A 1 102 ? 15.155 5.803 -35.324 1.00 82.62 102 THR A N 1
ATOM 790 C CA . THR A 1 102 ? 15.290 7.037 -36.098 1.00 82.62 102 THR A CA 1
ATOM 791 C C . THR A 1 102 ? 16.746 7.513 -36.063 1.00 82.62 102 THR A C 1
ATOM 793 O O . THR A 1 102 ? 17.419 7.370 -35.042 1.00 82.62 102 THR A O 1
ATOM 796 N N . PRO A 1 103 ? 17.258 8.090 -37.165 1.00 78.12 103 PRO A N 1
ATOM 797 C CA . PRO A 1 103 ? 18.655 8.525 -37.258 1.00 78.12 103 PRO A CA 1
ATOM 798 C C . PRO A 1 103 ? 19.000 9.705 -36.335 1.00 78.12 103 PRO A C 1
ATOM 800 O O 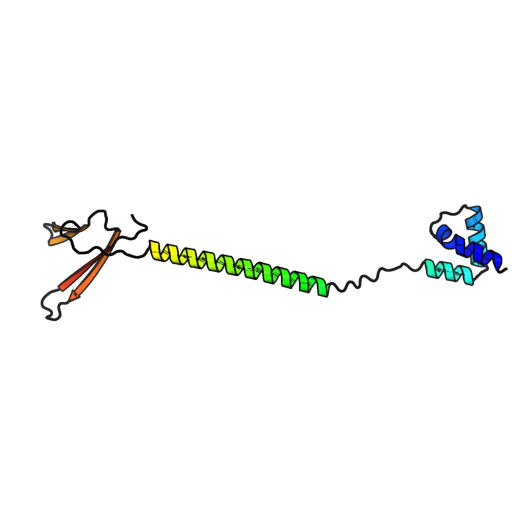. PRO A 1 103 ? 20.172 9.997 -36.143 1.00 78.12 103 PRO A O 1
ATOM 803 N N . GLU A 1 104 ? 17.998 10.380 -35.768 1.00 80.62 104 GLU A N 1
ATOM 804 C CA . GLU A 1 104 ? 18.176 11.473 -34.802 1.00 80.62 104 GLU A CA 1
ATOM 805 C C . GLU A 1 104 ? 18.232 10.976 -33.347 1.00 80.62 104 GLU A C 1
ATOM 807 O O . GLU A 1 104 ? 18.733 11.685 -32.484 1.00 80.62 104 GLU A O 1
ATOM 812 N N . LEU A 1 105 ? 17.762 9.750 -33.071 1.00 81.12 105 LEU A N 1
ATOM 813 C CA . LEU A 1 105 ? 17.741 9.160 -31.724 1.00 81.12 105 LEU A CA 1
ATOM 814 C C . LEU A 1 105 ? 19.136 8.734 -31.243 1.00 81.12 105 LEU A C 1
ATOM 816 O O . LEU A 1 105 ? 19.362 8.537 -30.048 1.00 81.12 105 LEU A O 1
ATOM 820 N N . LEU A 1 106 ? 20.048 8.509 -32.191 1.00 85.00 106 LEU A N 1
ATOM 821 C CA . LEU A 1 106 ? 21.344 7.906 -31.941 1.00 85.00 106 LEU A CA 1
ATOM 822 C C . LEU A 1 106 ? 22.420 8.521 -32.831 1.00 85.00 106 LEU A C 1
ATOM 824 O O . LEU A 1 106 ? 22.297 8.526 -34.053 1.00 85.00 106 LEU A O 1
ATOM 828 N N . SER A 1 107 ? 23.525 8.929 -32.217 1.00 84.06 107 SER A N 1
ATOM 829 C CA . SER A 1 107 ? 24.757 9.289 -32.908 1.00 84.06 107 SER A CA 1
ATOM 830 C C . SER A 1 107 ? 25.829 8.238 -32.644 1.00 84.06 107 SER A C 1
ATOM 832 O O . SER A 1 107 ? 26.084 7.865 -31.499 1.00 84.06 107 SER A O 1
ATOM 834 N N . VAL A 1 108 ? 26.451 7.747 -33.713 1.00 86.31 108 VAL A N 1
ATOM 835 C CA . VAL A 1 108 ? 27.535 6.763 -33.640 1.00 86.31 108 VAL A CA 1
ATOM 836 C C . VAL A 1 108 ? 28.831 7.450 -34.047 1.00 86.31 108 VAL A C 1
ATOM 838 O O . VAL A 1 108 ? 28.939 7.967 -35.158 1.00 86.31 108 VAL A O 1
ATOM 841 N N . ALA A 1 109 ? 29.810 7.459 -33.146 1.00 87.31 109 ALA A N 1
ATOM 842 C CA . ALA A 1 109 ? 31.131 8.025 -33.375 1.00 87.31 109 ALA A CA 1
ATOM 843 C C . ALA A 1 109 ? 32.196 6.937 -33.220 1.00 87.31 109 ALA A C 1
ATOM 845 O O . ALA A 1 109 ? 32.234 6.230 -32.215 1.00 87.31 109 ALA A O 1
ATOM 846 N N . GLU A 1 110 ? 33.071 6.805 -34.211 1.00 89.94 110 GLU A N 1
ATOM 847 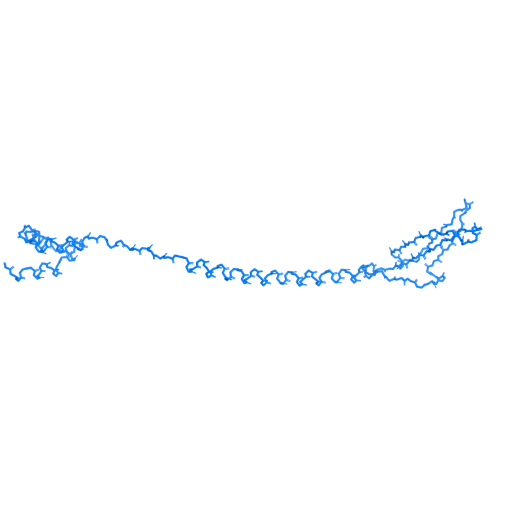C CA . GLU A 1 110 ? 34.211 5.896 -34.144 1.00 89.94 110 GLU A CA 1
ATOM 848 C C . GLU A 1 110 ? 35.426 6.650 -33.606 1.00 89.94 110 GLU A C 1
ATOM 850 O O . GLU A 1 110 ? 35.823 7.692 -34.136 1.00 89.94 110 GLU A O 1
ATOM 855 N N . ASN A 1 111 ? 35.994 6.144 -32.516 1.00 90.62 111 ASN A N 1
ATOM 856 C CA . ASN A 1 111 ? 37.173 6.732 -31.908 1.00 90.62 111 ASN A CA 1
ATOM 857 C C . ASN A 1 111 ? 38.450 6.225 -32.601 1.00 90.62 111 ASN A C 1
ATOM 859 O O . ASN A 1 111 ? 38.480 5.106 -33.116 1.00 90.62 111 ASN A O 1
ATOM 863 N N . PRO A 1 112 ? 39.552 6.998 -32.565 1.00 87.31 112 PRO A N 1
ATOM 864 C CA . PRO A 1 112 ? 40.826 6.610 -33.181 1.00 87.31 112 PRO A CA 1
ATOM 865 C C . PRO A 1 112 ? 41.447 5.319 -32.622 1.00 87.31 112 PRO A C 1
ATOM 867 O O . PRO A 1 112 ? 42.384 4.785 -33.210 1.00 87.31 112 PRO A O 1
ATOM 870 N N . ASP A 1 113 ? 40.966 4.849 -31.471 1.00 87.06 113 ASP A N 1
ATOM 871 C CA . ASP A 1 113 ? 41.391 3.625 -30.793 1.00 87.06 113 ASP A CA 1
ATOM 872 C C . ASP A 1 113 ? 40.629 2.366 -31.256 1.00 87.06 113 ASP A C 1
ATOM 874 O O . ASP A 1 113 ? 40.911 1.272 -30.769 1.00 87.06 113 ASP A O 1
ATOM 878 N N . GLY A 1 114 ? 39.697 2.504 -32.207 1.00 84.62 114 GLY A N 1
ATOM 879 C CA . GLY A 1 114 ? 38.857 1.418 -32.718 1.00 84.62 114 GLY A CA 1
ATOM 880 C C . GLY A 1 114 ? 37.601 1.151 -31.883 1.00 84.62 114 GLY A C 1
ATOM 881 O O . GLY A 1 114 ? 36.879 0.193 -32.159 1.00 84.62 114 GLY A O 1
ATOM 882 N N . THR A 1 115 ? 37.314 1.973 -30.868 1.00 87.56 115 THR A N 1
ATOM 883 C CA . THR A 1 115 ? 36.088 1.868 -30.068 1.00 87.56 115 THR A CA 1
ATOM 884 C C . THR A 1 115 ? 34.941 2.612 -30.742 1.00 87.56 115 THR A C 1
ATOM 886 O O . THR A 1 115 ? 35.079 3.777 -31.120 1.00 87.56 115 THR A O 1
ATOM 889 N N . VAL A 1 116 ? 33.768 1.984 -30.812 1.00 88.69 116 VAL A N 1
ATOM 890 C CA . VAL A 1 116 ? 32.539 2.627 -31.293 1.00 88.69 116 VAL A CA 1
ATOM 891 C C . VAL A 1 116 ? 31.778 3.220 -30.108 1.00 88.69 116 VAL A C 1
ATOM 893 O O . VAL A 1 116 ? 31.323 2.495 -29.225 1.00 88.69 116 VAL A O 1
ATOM 896 N N . ALA A 1 117 ? 31.641 4.544 -30.079 1.00 88.69 117 ALA A N 1
ATOM 897 C CA . ALA A 1 117 ? 30.814 5.258 -29.119 1.00 88.69 117 ALA A CA 1
ATOM 898 C C . ALA A 1 117 ? 29.398 5.434 -29.675 1.00 88.69 117 ALA A C 1
ATOM 900 O O . ALA A 1 117 ? 29.199 5.952 -30.773 1.00 88.69 117 ALA A O 1
ATOM 901 N N . VAL A 1 118 ? 28.416 5.015 -28.884 1.00 88.56 118 VAL A N 1
ATOM 902 C CA . VAL A 1 118 ? 26.992 5.092 -29.203 1.00 88.56 118 VAL A CA 1
ATOM 903 C C . VAL A 1 118 ? 26.364 6.093 -28.236 1.00 88.56 118 VAL A C 1
ATOM 905 O O . VAL A 1 118 ? 26.354 5.864 -27.029 1.00 88.56 118 VAL A O 1
ATOM 908 N N . ILE A 1 119 ? 25.913 7.233 -28.757 1.00 89.00 119 ILE A N 1
ATOM 909 C CA . ILE A 1 119 ? 25.388 8.364 -27.985 1.00 89.00 119 ILE A CA 1
ATOM 910 C C . ILE A 1 119 ? 23.890 8.460 -28.250 1.00 89.00 119 ILE A C 1
ATOM 912 O O . ILE A 1 119 ? 23.479 8.674 -29.390 1.00 89.00 119 ILE A O 1
ATOM 916 N N . PHE A 1 120 ? 23.087 8.295 -27.205 1.00 90.56 120 PHE A N 1
ATOM 917 C CA . PHE A 1 120 ? 21.635 8.420 -27.290 1.00 90.56 120 PHE A CA 1
ATOM 918 C C . PHE A 1 120 ? 21.179 9.861 -27.082 1.00 90.56 120 PHE A C 1
ATOM 920 O O . PHE A 1 120 ? 21.845 10.641 -26.398 1.00 90.56 120 PHE A O 1
ATOM 927 N N . ASP A 1 121 ? 20.020 10.182 -27.646 1.00 88.19 121 ASP A N 1
ATOM 928 C CA . ASP A 1 121 ? 19.263 11.377 -27.292 1.00 88.19 121 ASP A CA 1
ATOM 929 C C . ASP A 1 121 ? 18.889 11.395 -25.794 1.00 88.19 121 ASP A C 1
ATOM 931 O O . ASP A 1 121 ? 18.708 10.343 -25.174 1.00 88.19 121 ASP A O 1
ATOM 935 N N . GLU A 1 122 ? 18.742 12.592 -25.213 1.00 85.56 122 GLU A N 1
ATOM 936 C CA . GLU A 1 122 ? 18.414 12.778 -23.787 1.00 85.56 122 GLU A CA 1
ATOM 937 C C . GLU A 1 122 ? 17.064 12.151 -23.390 1.00 85.56 122 GLU A C 1
ATOM 939 O O . GLU A 1 122 ? 16.821 11.899 -22.212 1.00 85.56 122 GLU A O 1
ATOM 944 N N . SER A 1 123 ? 16.189 11.867 -24.360 1.00 86.38 123 SER A N 1
ATOM 945 C CA . SER A 1 123 ? 14.901 11.204 -24.135 1.00 86.38 123 SER A CA 1
ATOM 946 C C . SER A 1 123 ? 14.987 9.695 -23.859 1.00 86.38 123 SER A C 1
ATOM 948 O O . SER A 1 123 ? 13.977 9.087 -23.480 1.00 86.38 123 SER A O 1
ATOM 950 N N . VAL A 1 124 ? 16.153 9.067 -24.050 1.00 89.62 124 VAL A N 1
ATOM 951 C CA . VAL A 1 124 ? 16.386 7.643 -23.764 1.00 89.62 124 VAL A CA 1
ATOM 952 C C . VAL A 1 124 ? 16.832 7.473 -22.316 1.00 89.62 124 VAL A C 1
ATOM 954 O O . VAL A 1 124 ? 17.846 8.025 -21.898 1.00 89.62 124 VAL A O 1
ATOM 957 N N . THR A 1 125 ? 16.107 6.654 -21.555 1.00 89.69 125 THR A N 1
ATOM 958 C CA . THR A 1 125 ? 16.355 6.481 -20.111 1.00 89.69 125 THR A CA 1
ATOM 959 C C . THR A 1 125 ? 16.862 5.082 -19.767 1.00 89.69 125 THR A C 1
ATOM 961 O O . THR A 1 125 ? 17.461 4.877 -18.711 1.00 89.69 125 THR A O 1
ATOM 964 N N . GLY A 1 126 ? 16.718 4.124 -20.688 1.00 89.19 126 GLY A N 1
ATOM 965 C CA . GLY A 1 126 ? 17.295 2.788 -20.585 1.00 89.19 126 GLY A CA 1
ATOM 966 C C . GLY A 1 126 ? 17.667 2.194 -21.941 1.00 89.19 126 GLY A C 1
ATOM 967 O O . GLY A 1 126 ? 17.083 2.536 -22.971 1.00 89.19 126 GLY A O 1
ATOM 968 N N . TYR A 1 127 ? 18.646 1.287 -21.932 1.00 91.25 127 TYR A N 1
ATOM 969 C CA . TYR A 1 127 ? 19.046 0.527 -23.112 1.00 91.25 127 TYR A CA 1
ATOM 970 C C . TYR A 1 127 ? 19.473 -0.904 -22.760 1.00 91.25 127 TYR A C 1
ATOM 972 O O . TYR A 1 127 ? 19.873 -1.201 -21.632 1.00 91.25 127 TYR A O 1
ATOM 980 N N . SER A 1 128 ? 19.408 -1.787 -23.753 1.00 91.44 128 SER A N 1
ATOM 981 C CA . SER A 1 128 ? 19.893 -3.164 -23.718 1.00 91.44 128 SER A CA 1
ATOM 982 C C . SER A 1 128 ? 20.702 -3.442 -24.980 1.00 91.44 128 SER A C 1
ATOM 984 O O . SER A 1 128 ? 20.299 -3.051 -26.075 1.00 91.44 128 SER A O 1
ATOM 986 N N . LEU A 1 129 ? 21.840 -4.117 -24.822 1.00 90.56 129 LEU A N 1
ATOM 987 C CA . LEU A 1 129 ? 22.702 -4.547 -25.917 1.00 90.56 129 LEU A CA 1
ATOM 988 C C . LEU A 1 129 ? 22.832 -6.067 -25.866 1.00 90.56 129 LEU A C 1
ATOM 990 O O . LEU A 1 129 ? 23.350 -6.617 -24.892 1.00 90.56 129 LEU A O 1
ATOM 994 N N . GLN A 1 130 ? 22.384 -6.738 -26.921 1.00 91.44 130 GLN A N 1
ATOM 995 C CA . GLN A 1 130 ? 22.492 -8.181 -27.057 1.00 91.44 130 GLN A CA 1
ATOM 996 C C . GLN A 1 130 ? 23.397 -8.538 -28.232 1.00 91.44 130 GLN A C 1
ATOM 998 O O . GLN A 1 130 ? 23.170 -8.126 -29.366 1.00 91.44 130 GLN A O 1
ATOM 1003 N N . GLU A 1 131 ? 24.423 -9.334 -27.951 1.00 91.94 131 GLU A N 1
ATOM 1004 C CA . GLU A 1 131 ? 25.314 -9.891 -28.962 1.00 91.94 131 GLU A CA 1
ATOM 1005 C C . GLU A 1 131 ? 24.754 -11.224 -29.466 1.00 91.94 131 GLU A C 1
ATOM 1007 O O . GLU A 1 131 ? 24.335 -12.079 -28.684 1.00 91.94 131 GLU A O 1
ATOM 1012 N N . THR A 1 132 ? 24.702 -11.411 -30.780 1.00 89.50 132 THR A N 1
ATOM 1013 C CA . THR A 1 132 ? 24.261 -12.654 -31.417 1.00 89.50 132 THR A CA 1
ATOM 1014 C C . THR A 1 132 ? 25.151 -12.957 -32.610 1.00 89.50 132 THR A C 1
ATOM 1016 O O . THR A 1 132 ? 25.404 -12.097 -33.447 1.00 89.50 132 THR A O 1
ATOM 1019 N N . GLN A 1 133 ? 25.629 -14.192 -32.712 1.00 87.38 133 GLN A N 1
ATOM 1020 C CA . GLN A 1 133 ? 26.424 -14.614 -33.859 1.00 87.38 133 GLN A CA 1
ATOM 1021 C C . GLN A 1 133 ? 25.508 -14.851 -35.064 1.00 87.38 133 GLN A C 1
ATOM 1023 O O . GLN A 1 133 ? 24.447 -15.466 -34.923 1.00 87.38 133 GLN A O 1
ATOM 1028 N N . ALA A 1 134 ? 25.888 -14.347 -36.240 1.00 84.44 134 ALA A N 1
ATOM 1029 C CA . ALA A 1 134 ? 25.108 -14.565 -37.450 1.00 84.44 134 ALA A CA 1
ATOM 1030 C C . ALA A 1 134 ? 24.981 -16.075 -37.743 1.00 84.44 1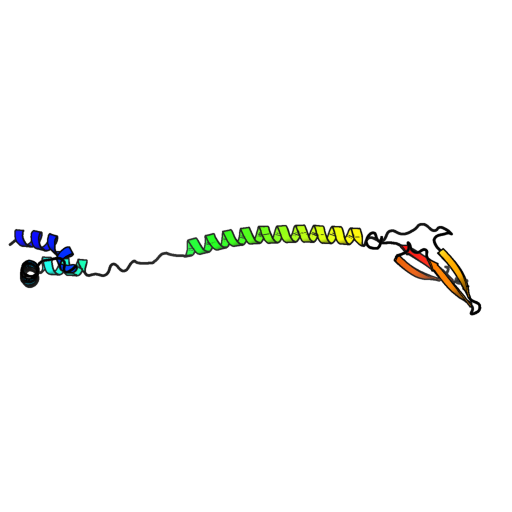34 ALA A C 1
ATOM 1032 O O . ALA A 1 134 ? 25.920 -16.823 -37.460 1.00 84.44 134 ALA A O 1
ATOM 1033 N N . PRO A 1 135 ? 23.864 -16.538 -38.335 1.00 79.75 135 PRO A N 1
ATOM 1034 C CA . PRO A 1 135 ? 23.652 -17.956 -38.637 1.00 79.75 135 PRO A CA 1
ATOM 1035 C C . PRO A 1 135 ? 24.759 -18.583 -39.497 1.00 79.75 135 PRO A C 1
ATOM 1037 O O . PRO A 1 135 ? 25.065 -19.760 -39.327 1.00 79.75 135 PRO A O 1
ATOM 1040 N N . ASP A 1 136 ? 25.377 -17.785 -40.373 1.00 82.38 136 ASP A N 1
ATOM 1041 C CA . ASP A 1 136 ? 26.487 -18.199 -41.240 1.00 82.38 136 ASP A CA 1
ATOM 1042 C C . ASP A 1 136 ? 27.867 -18.121 -40.554 1.00 82.38 136 ASP A C 1
ATOM 1044 O O . ASP A 1 136 ? 28.863 -18.553 -41.122 1.00 82.38 136 ASP A O 1
ATOM 1048 N N . GLY A 1 137 ? 27.956 -17.599 -39.324 1.00 78.56 137 GLY A N 1
ATOM 1049 C CA . GLY A 1 137 ? 29.188 -17.539 -38.525 1.00 78.56 137 GLY A CA 1
ATOM 1050 C C . GLY A 1 137 ? 30.199 -16.458 -38.931 1.00 78.56 137 GLY A C 1
ATOM 1051 O O . GLY A 1 137 ? 31.146 -16.220 -38.183 1.00 78.56 137 GLY A O 1
ATOM 1052 N N . ASP A 1 138 ? 29.978 -15.779 -40.057 1.00 82.31 138 ASP A N 1
ATOM 1053 C CA . ASP A 1 138 ? 30.931 -14.831 -40.651 1.00 82.31 138 ASP A CA 1
ATOM 1054 C C . ASP A 1 138 ? 30.998 -13.464 -39.948 1.00 82.31 138 ASP A C 1
ATOM 1056 O O . ASP A 1 138 ? 31.981 -12.737 -40.101 1.00 82.31 138 ASP A O 1
ATOM 1060 N N . TYR A 1 139 ? 29.976 -13.088 -39.174 1.00 83.44 139 TYR A N 1
ATOM 1061 C CA . TYR A 1 139 ? 29.944 -11.812 -38.458 1.00 83.44 139 TYR A CA 1
ATOM 1062 C C . TYR A 1 139 ? 29.118 -11.870 -37.169 1.00 83.44 139 TYR A C 1
ATOM 1064 O O . TYR A 1 139 ? 28.237 -12.716 -36.990 1.00 83.44 139 TYR A O 1
ATOM 1072 N N . THR A 1 140 ? 29.403 -10.933 -36.266 1.00 86.56 140 THR A N 1
ATOM 1073 C CA . THR A 1 140 ? 28.660 -10.727 -35.019 1.00 86.56 140 THR A CA 1
ATOM 1074 C C . THR A 1 140 ? 27.621 -9.628 -35.216 1.00 86.56 140 THR A C 1
ATOM 1076 O O . THR A 1 140 ? 27.925 -8.558 -35.742 1.00 86.56 140 THR A O 1
ATOM 1079 N N . VAL A 1 141 ? 26.386 -9.887 -34.795 1.00 89.19 141 VAL A N 1
ATOM 1080 C CA . VAL A 1 141 ? 25.269 -8.941 -34.822 1.00 89.19 141 VAL A CA 1
ATOM 1081 C C . VAL A 1 141 ? 25.032 -8.414 -33.414 1.00 89.19 141 VAL A C 1
ATOM 1083 O O . VAL A 1 141 ? 24.802 -9.183 -32.483 1.00 89.19 141 VAL A O 1
ATOM 1086 N N . TYR A 1 142 ? 25.039 -7.094 -33.272 1.00 88.12 142 TYR A N 1
ATOM 1087 C CA . TYR A 1 142 ? 24.669 -6.415 -32.037 1.00 88.12 142 TYR A CA 1
ATOM 1088 C C . TYR A 1 142 ? 23.258 -5.845 -32.181 1.00 88.12 142 TYR A C 1
ATOM 1090 O O . TYR A 1 142 ? 23.009 -5.004 -33.042 1.00 88.12 142 TYR A O 1
ATOM 1098 N N . THR A 1 143 ? 22.330 -6.316 -31.350 1.00 88.88 143 THR A N 1
ATOM 1099 C CA . THR A 1 143 ? 20.957 -5.805 -31.278 1.00 88.88 143 THR A CA 1
ATOM 1100 C C . THR A 1 143 ? 20.861 -4.830 -30.117 1.00 88.88 143 THR A C 1
ATOM 1102 O O . THR A 1 143 ? 21.159 -5.192 -28.979 1.00 88.88 143 THR A O 1
ATOM 1105 N N . LEU A 1 144 ? 20.468 -3.594 -30.414 1.00 89.75 144 LEU A N 1
ATOM 1106 C CA . LEU A 1 144 ? 20.336 -2.523 -29.438 1.00 89.75 144 LEU A CA 1
ATOM 1107 C C . LEU A 1 144 ? 18.863 -2.149 -29.286 1.00 89.75 144 LEU A C 1
ATOM 1109 O O . LEU A 1 144 ? 18.218 -1.754 -30.257 1.00 89.75 144 LEU A O 1
ATOM 1113 N N . GLU A 1 145 ? 18.350 -2.242 -28.067 1.00 90.62 145 GLU A N 1
ATOM 1114 C CA . GLU A 1 145 ? 17.001 -1.810 -27.712 1.00 90.62 145 GLU A CA 1
ATOM 1115 C C . GLU A 1 145 ? 17.099 -0.624 -26.762 1.00 90.62 145 GLU A C 1
ATOM 1117 O O . GLU A 1 145 ? 17.802 -0.696 -25.758 1.00 90.62 145 GLU A O 1
ATOM 1122 N N . ALA A 1 146 ? 16.395 0.462 -27.066 1.00 91.12 146 ALA A N 1
ATOM 1123 C CA . ALA A 1 146 ? 16.356 1.666 -26.245 1.00 91.12 146 ALA A CA 1
ATOM 1124 C C . ALA A 1 146 ? 14.908 1.998 -25.880 1.00 91.12 146 ALA A C 1
ATOM 1126 O O . ALA A 1 146 ? 13.998 1.873 -26.709 1.00 91.12 146 ALA A O 1
ATOM 1127 N N . TRP A 1 147 ? 14.686 2.416 -24.639 1.00 92.38 147 TRP A N 1
ATOM 1128 C CA . TRP A 1 147 ? 13.361 2.754 -24.136 1.00 92.38 147 TRP A CA 1
ATOM 1129 C C . TRP A 1 147 ? 13.400 3.952 -23.194 1.00 92.38 147 TRP A C 1
ATOM 1131 O O . TRP A 1 147 ? 14.442 4.354 -22.673 1.00 92.38 147 TRP A O 1
ATOM 1141 N N . THR A 1 148 ? 12.215 4.501 -22.967 1.00 91.06 148 THR A N 1
ATOM 1142 C CA . THR A 1 148 ? 11.932 5.411 -21.862 1.00 91.06 148 THR A CA 1
ATOM 1143 C C . THR A 1 148 ? 10.841 4.816 -20.981 1.00 91.06 148 THR A C 1
ATOM 1145 O O . THR A 1 148 ? 10.086 3.942 -21.421 1.00 91.06 148 THR A O 1
ATOM 1148 N N . THR A 1 149 ? 10.740 5.256 -19.734 1.00 89.50 149 THR A N 1
ATOM 1149 C CA . THR A 1 149 ? 9.608 4.915 -18.869 1.00 89.50 149 THR A CA 1
ATOM 1150 C C . THR A 1 149 ? 8.821 6.176 -18.549 1.00 89.50 149 THR A C 1
ATOM 1152 O O . THR A 1 149 ? 9.388 7.255 -18.434 1.00 89.50 149 THR A O 1
ATOM 1155 N N . THR A 1 150 ? 7.502 6.064 -18.366 1.00 86.38 150 THR A N 1
ATOM 1156 C CA . THR A 1 150 ? 6.668 7.232 -18.004 1.00 86.38 150 THR A CA 1
ATOM 1157 C C . THR A 1 150 ? 7.020 7.839 -16.64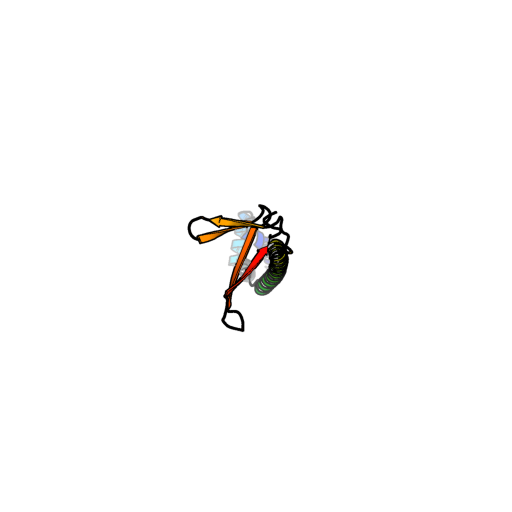3 1.00 86.38 150 THR A C 1
ATOM 1159 O O . THR A 1 150 ? 6.524 8.906 -16.305 1.00 86.38 150 THR A O 1
ATOM 1162 N N . TRP A 1 151 ? 7.837 7.144 -15.852 1.00 82.25 151 TRP A N 1
ATOM 1163 C CA . TRP A 1 151 ? 8.392 7.645 -14.603 1.00 82.25 151 TRP A CA 1
ATOM 1164 C C . TRP A 1 151 ? 9.573 8.605 -14.814 1.00 82.25 151 TRP A C 1
ATOM 1166 O O . TRP A 1 151 ? 9.800 9.468 -13.969 1.00 82.25 151 TRP A O 1
ATOM 1176 N N . ASP A 1 152 ? 10.320 8.451 -15.910 1.00 78.19 152 ASP A N 1
ATOM 1177 C CA . ASP A 1 152 ? 11.546 9.210 -16.181 1.00 78.19 152 ASP A CA 1
ATOM 1178 C C . ASP A 1 152 ? 11.316 10.476 -17.034 1.00 78.19 152 ASP A C 1
ATOM 1180 O O . ASP A 1 152 ? 12.255 11.248 -17.234 1.00 78.19 152 ASP A O 1
ATOM 1184 N N . VAL A 1 153 ? 10.090 10.677 -17.539 1.00 67.62 153 VAL A N 1
ATOM 1185 C CA . VAL A 1 153 ? 9.651 11.848 -18.331 1.00 67.62 153 VAL A CA 1
ATOM 1186 C C . VAL A 1 153 ? 9.035 12.907 -17.421 1.00 67.62 153 VAL A C 1
ATOM 1188 O O . VAL A 1 153 ? 9.387 14.097 -17.580 1.00 67.62 153 VAL A O 1
#

Organism: NCBI:txid2840693

Foldseek 3Di:
DPVVLVVLLVCLVCLVVVNDDPVVVVVSVVCCVVDPVSVVSNVVVPPPPPPPPPPVCVVVVVVVVVVVVVVVVVVVVVVVVVVVVVVVVVCQQAPWDWDDDDPQQWDWDQDPVRDIDIDGDPQWDDKDWDWDQDPVNPDIDIDMITTHGNNRD

Secondary structure (DSSP, 8-state):
--HHHHHHHHHHHHHHTT-S-HHHHHHHHHHHHH-HHHHHHHHHHSS----------HHHHHHHHHHHHHHHHHHHHHHHHHHHHHHHHHHHHT-EEEPPP-TTSEEEEE-TTS-EEEEE-TT--EEEEEEEE-TTSS-EEEEEEEEEETTT-